Protein AF-A0A2G9SIS4-F1 (afdb_monomer)

Sequence (107 aa):
MFCADVPSDQVPYYTKPRYYDTRAYPLPEVPFVSELTAQQQALKQKEAGSWTQLTKDEKLALYRISFNQSYTEMKKGAPNEWKTVLGIAFYFLAFSGVYLWWHRKYG

InterPro domains:
  IPR004203 Cytochrome 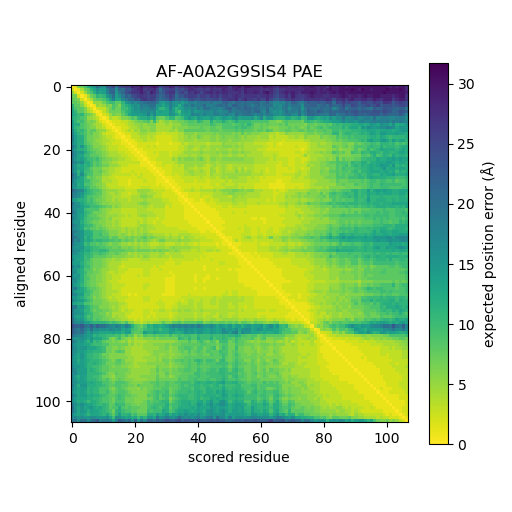c oxidase subunit IV family [PF02936] (14-106)
  IPR004203 Cytochrome c oxidase subunit IV family [PTHR10707] (14-106)
  IPR004203 Cytochrome c oxidase subunit IV family [cd00922] (13-106)
  IPR036639 Cytochrome c oxidase subunit IV superfamily [G3DSA:1.10.442.10] (8-107)
  IPR036639 Cytochrome c oxidase subunit IV superfamily [SSF81406] (12-106)

Foldseek 3Di:
DDPPPDPPVPDDPVPDQDDDPDPVCPAGPAFPAPDDDPVRVVLVVVVVDDPVPDDPVSVVVVCVRRDVDDPVRVVVPPVCVVVVVVVVVVVVVVVVVVVVVCVVPPD

Solvent-accessible surface area (backbone atoms only — not comparable to full-atom values): 6764 Å² total; per-residue (Å²): 135,79,83,70,86,71,56,81,86,75,54,61,76,87,80,48,89,65,62,58,96,42,89,91,47,84,72,51,92,38,49,58,54,82,80,70,51,75,68,53,47,53,48,54,60,53,64,77,52,65,76,85,79,52,52,73,64,55,52,50,50,55,44,54,37,50,34,82,69,51,75,67,58,62,67,53,63,74,84,60,52,66,57,55,54,48,52,53,51,52,50,52,54,52,51,50,52,52,52,52,52,48,48,70,72,78,96

Radius of gyration: 25.75 Å; Cα contacts (8 Å, |Δi|>4): 41; chains: 1; bounding box: 62×42×64 Å

pLDDT: mean 89.93, std 10.62, range [42.28, 98.44]

Organism: Aquarana catesbeiana (NC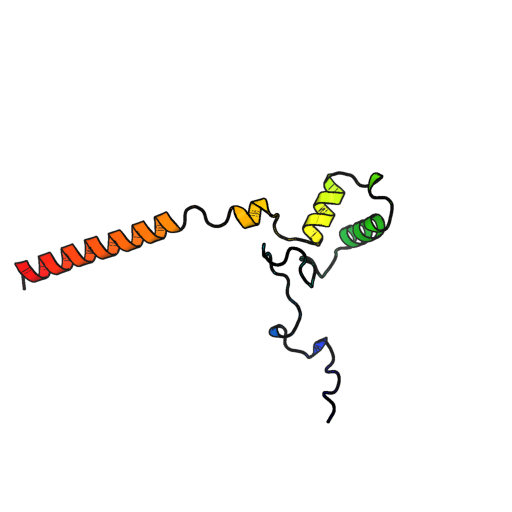BI:txid8400)

Secondary structure (DSSP, 8-state):
-------TTTS-GGGS------SS-SS-SS-S--S--HHHHHHHHHHTS-TTS--HHHHHHHHHHH-SS-HHHHHH--TTHHHHHHHHHHHHHHHHHHHHHHHHHH-

Nearest PDB structures (foldseek):
  6nkn-assembly1_Q  TM=9.680E-01  e=1.640E-08  Bos taurus
  7xmb-assembly2_Q  TM=9.787E-01  e=8.352E-08  Bos taurus
  8pw6-assembly1_q  TM=9.327E-01  e=3.101E-08  Mus musculus
  8h8s-assembly1_Q  TM=9.786E-01  e=1.277E-07  Bos taurus
  7xma-assembly2_Q  TM=9.769E-01  e=1.695E-07  Bos taurus

Mean predicted aligned error: 7.85 Å

Structure (mmCIF, N/CA/C/O backbone):
data_AF-A0A2G9SIS4-F1
#
_entry.id   AF-A0A2G9SIS4-F1
#
loop_
_atom_site.group_PDB
_atom_site.id
_atom_site.type_symbol
_atom_site.label_atom_id
_atom_site.label_alt_id
_atom_site.label_comp_id
_atom_site.label_asym_id
_atom_site.label_entity_id
_atom_site.label_seq_id
_atom_site.pdbx_PDB_ins_code
_atom_site.Cartn_x
_atom_site.Cartn_y
_atom_site.Cartn_z
_atom_site.occupancy
_atom_site.B_iso_or_equiv
_atom_site.auth_seq_id
_atom_site.auth_comp_id
_atom_site.auth_asym_id
_atom_site.auth_atom_id
_atom_site.pdbx_PDB_model_num
ATOM 1 N N . MET A 1 1 ? -29.480 -33.749 -10.480 1.00 42.28 1 MET A N 1
ATOM 2 C CA . MET A 1 1 ? -28.199 -34.401 -10.140 1.00 42.28 1 MET A CA 1
ATOM 3 C C . MET A 1 1 ? -27.439 -33.406 -9.292 1.00 42.28 1 MET A C 1
ATOM 5 O O . MET A 1 1 ? -27.092 -32.342 -9.779 1.00 42.28 1 MET A O 1
ATOM 9 N N . PHE A 1 2 ? -27.418 -33.672 -7.993 1.00 47.81 2 PHE A N 1
ATOM 10 C CA . PHE A 1 2 ? -27.066 -32.734 -6.937 1.00 47.81 2 PHE A CA 1
ATOM 11 C C . PHE A 1 2 ? -25.552 -32.500 -6.926 1.00 47.81 2 PHE A C 1
ATOM 13 O O . PHE A 1 2 ? -24.799 -33.462 -6.787 1.00 47.81 2 PHE A O 1
ATOM 20 N N . CYS A 1 3 ? -25.102 -31.248 -7.044 1.00 56.50 3 CYS A N 1
ATOM 21 C CA . CYS A 1 3 ? -23.807 -30.886 -6.475 1.00 56.50 3 CYS A CA 1
ATOM 22 C C . CYS A 1 3 ? -23.986 -31.016 -4.964 1.00 56.50 3 CYS A C 1
ATOM 24 O O . CYS A 1 3 ? -24.628 -30.171 -4.351 1.00 56.50 3 CYS A O 1
ATOM 26 N N . ALA A 1 4 ? -23.532 -32.131 -4.399 1.00 58.06 4 ALA A N 1
ATOM 27 C CA . ALA A 1 4 ? -23.432 -32.276 -2.959 1.00 58.06 4 ALA A CA 1
ATOM 28 C C . ALA A 1 4 ? -22.610 -31.100 -2.413 1.00 58.06 4 ALA A C 1
ATOM 30 O O . ALA A 1 4 ? -21.577 -30.759 -2.995 1.00 58.06 4 ALA A O 1
ATOM 31 N N . ASP A 1 5 ? -23.086 -30.483 -1.335 1.00 66.56 5 ASP A N 1
ATOM 32 C CA . ASP A 1 5 ? -22.365 -29.468 -0.576 1.00 66.56 5 ASP A CA 1
ATOM 33 C C . ASP A 1 5 ? -21.002 -30.028 -0.150 1.00 66.56 5 ASP A C 1
ATOM 35 O O . ASP A 1 5 ? -20.890 -30.778 0.822 1.00 66.56 5 ASP A O 1
ATOM 39 N N . VAL A 1 6 ? -19.959 -29.716 -0.924 1.00 66.44 6 VAL A N 1
ATOM 40 C CA . VAL A 1 6 ? -18.581 -30.050 -0.566 1.00 66.44 6 VAL A CA 1
ATOM 41 C C . VAL A 1 6 ? -18.250 -29.253 0.697 1.00 66.44 6 VAL A C 1
ATOM 43 O O . VAL A 1 6 ? -18.391 -28.026 0.685 1.00 66.44 6 VAL A O 1
ATOM 46 N N . PRO A 1 7 ? -17.813 -29.913 1.783 1.00 70.31 7 PRO A N 1
ATOM 47 C CA . PRO A 1 7 ? -17.386 -29.235 2.997 1.00 70.31 7 PRO A CA 1
ATOM 48 C C . PRO A 1 7 ? -16.388 -28.104 2.694 1.00 70.31 7 PRO A C 1
ATOM 50 O O . PRO A 1 7 ? -15.458 -28.265 1.902 1.00 70.31 7 PRO A O 1
ATOM 53 N N . SER A 1 8 ? -16.600 -26.932 3.302 1.00 66.69 8 SER A N 1
ATOM 54 C CA . SER A 1 8 ? -15.801 -25.709 3.082 1.00 66.69 8 SER A CA 1
ATOM 55 C C . SER A 1 8 ? -14.286 -25.915 3.279 1.00 66.69 8 SER A C 1
ATOM 57 O O . SER A 1 8 ? -13.463 -25.216 2.682 1.00 66.69 8 SER A O 1
ATOM 59 N N . ASP A 1 9 ? -13.878 -26.888 4.090 1.00 73.75 9 ASP A N 1
ATOM 60 C CA . ASP A 1 9 ? -12.480 -27.266 4.305 1.00 73.75 9 ASP A CA 1
ATOM 61 C C . ASP A 1 9 ? -11.850 -27.971 3.092 1.00 73.75 9 ASP A C 1
ATOM 63 O O . ASP A 1 9 ? -10.650 -27.815 2.871 1.00 73.75 9 ASP A O 1
ATOM 67 N N . GLN A 1 10 ? -12.642 -28.661 2.266 1.00 76.88 10 GLN A N 1
ATOM 68 C CA . GLN A 1 10 ? -12.158 -29.451 1.127 1.00 76.88 10 GLN A CA 1
ATOM 69 C C . GLN A 1 10 ? -12.194 -28.726 -0.223 1.00 76.88 10 GLN A C 1
ATOM 71 O O . GLN A 1 10 ? -11.617 -29.218 -1.196 1.00 76.88 10 GLN A O 1
ATOM 76 N N . VAL A 1 11 ? -12.832 -27.553 -0.317 1.00 80.19 11 VAL A N 1
ATOM 77 C CA . VAL A 1 11 ? -12.811 -26.77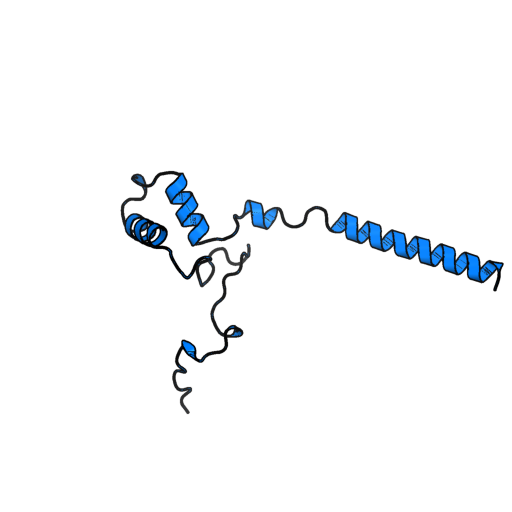9 -1.568 1.00 80.19 11 VAL A CA 1
ATOM 78 C C . VAL A 1 11 ? -11.436 -26.125 -1.784 1.00 80.19 11 VAL A C 1
ATOM 80 O O . VAL A 1 11 ? -10.855 -25.579 -0.835 1.00 80.19 11 VAL A O 1
ATOM 83 N N . PRO A 1 12 ? -10.894 -26.139 -3.016 1.00 86.62 12 PRO A N 1
ATOM 84 C CA . PRO A 1 12 ? -9.609 -25.518 -3.310 1.00 86.62 12 PRO A CA 1
ATOM 85 C C . PRO A 1 12 ? -9.577 -24.033 -2.934 1.00 86.62 12 PRO A C 1
ATOM 87 O O . PRO A 1 12 ? -10.546 -23.302 -3.115 1.00 86.62 12 PRO A O 1
ATOM 90 N N . TYR A 1 13 ? -8.436 -23.535 -2.460 1.00 82.44 13 TYR A N 1
ATOM 91 C CA . TYR A 1 13 ? -8.340 -22.156 -1.963 1.00 82.44 13 TYR A CA 1
ATOM 92 C C . TYR A 1 13 ? -8.698 -21.077 -3.007 1.00 82.44 13 TYR A C 1
ATOM 94 O O . TYR A 1 13 ? -9.123 -19.988 -2.637 1.00 82.44 13 TYR A O 1
ATOM 102 N N . TYR A 1 14 ? -8.546 -21.360 -4.306 1.00 85.31 14 TYR A N 1
ATOM 103 C CA . TYR A 1 14 ? -8.871 -20.422 -5.386 1.00 85.31 14 TYR A CA 1
ATOM 104 C C . TYR A 1 14 ? -10.378 -20.265 -5.641 1.00 85.31 14 TYR A C 1
ATOM 106 O O . TYR A 1 14 ? -10.760 -19.315 -6.322 1.00 85.31 14 TYR A O 1
ATOM 114 N N . THR A 1 15 ? -11.221 -21.160 -5.111 1.00 87.75 15 THR A N 1
ATOM 115 C CA . THR A 1 15 ? -12.689 -21.048 -5.185 1.00 87.75 15 THR A CA 1
ATOM 116 C C . THR A 1 15 ? -13.288 -20.344 -3.970 1.00 87.75 15 THR A C 1
ATOM 118 O O . THR A 1 15 ? -14.490 -20.092 -3.948 1.00 87.75 15 THR A O 1
ATOM 121 N N . LYS A 1 16 ? -12.483 -20.043 -2.943 1.00 87.19 16 LYS A N 1
ATOM 122 C CA . LYS A 1 16 ? -12.926 -19.306 -1.756 1.00 87.19 16 LYS A CA 1
ATOM 123 C C . LYS A 1 16 ? -12.893 -17.795 -2.035 1.00 87.19 16 LYS A C 1
ATOM 125 O O . LYS A 1 16 ? -11.985 -17.341 -2.740 1.00 87.19 16 LYS A O 1
ATOM 130 N N . PRO A 1 17 ? -13.832 -17.008 -1.477 1.00 89.12 17 PRO A N 1
ATOM 131 C CA . PRO A 1 17 ? -13.773 -15.550 -1.530 1.00 89.12 17 PRO A CA 1
ATOM 132 C C . PRO A 1 17 ? -12.435 -15.033 -0.996 1.00 89.12 17 PRO A C 1
ATOM 134 O O . PRO A 1 17 ? -11.924 -15.526 0.013 1.00 89.12 17 PRO A O 1
ATOM 137 N N . ARG A 1 18 ? -11.848 -14.052 -1.683 1.00 88.56 18 ARG A N 1
ATOM 138 C CA . ARG A 1 18 ? -10.547 -13.471 -1.329 1.00 88.56 18 ARG A CA 1
ATOM 139 C C . ARG A 1 18 ? -10.652 -11.964 -1.198 1.00 88.56 18 ARG A C 1
ATOM 141 O O . ARG A 1 18 ? -11.405 -11.313 -1.915 1.00 88.56 18 ARG A O 1
ATOM 148 N N . TYR A 1 19 ? -9.864 -11.429 -0.276 1.00 92.56 19 TYR A N 1
ATOM 149 C CA . TYR A 1 19 ? -9.743 -9.996 -0.082 1.00 92.56 19 TYR A CA 1
ATOM 150 C C . TYR A 1 19 ? -8.975 -9.372 -1.253 1.00 92.56 19 TYR A C 1
ATOM 152 O O . TYR A 1 19 ? -7.914 -9.873 -1.635 1.00 92.56 19 TYR A O 1
ATOM 160 N N . TYR A 1 20 ? -9.477 -8.252 -1.777 1.00 90.81 20 TYR A N 1
ATOM 161 C CA . TYR A 1 20 ? -8.791 -7.443 -2.782 1.00 90.81 20 TYR A CA 1
ATOM 162 C C . TYR A 1 20 ? -8.979 -5.955 -2.492 1.00 90.81 20 TYR A C 1
ATOM 164 O O . TYR A 1 20 ? -10.107 -5.472 -2.411 1.00 90.81 20 TYR A O 1
ATOM 172 N N . ASP A 1 21 ? -7.874 -5.213 -2.418 1.00 92.00 21 ASP A N 1
ATOM 173 C CA . ASP A 1 21 ? -7.900 -3.750 -2.408 1.00 92.00 21 ASP A CA 1
ATOM 174 C C . ASP A 1 21 ? -8.195 -3.245 -3.825 1.00 92.00 21 ASP A C 1
ATOM 176 O O . ASP A 1 21 ? -7.316 -3.193 -4.689 1.00 92.00 21 ASP A O 1
ATOM 180 N N . THR A 1 22 ? -9.449 -2.890 -4.097 1.00 90.19 22 THR A N 1
ATOM 181 C CA . THR A 1 22 ? -9.844 -2.335 -5.393 1.00 90.19 22 THR A CA 1
ATOM 182 C C . THR A 1 22 ? -10.757 -1.133 -5.235 1.00 90.19 22 THR A C 1
ATOM 184 O O . THR A 1 22 ? -11.718 -1.124 -4.473 1.00 90.19 22 THR A O 1
ATOM 187 N N . ARG A 1 23 ? -10.488 -0.091 -6.025 1.00 90.75 23 ARG A N 1
ATOM 188 C CA . ARG A 1 23 ? -11.309 1.128 -6.021 1.00 90.75 23 ARG A CA 1
ATOM 189 C C . ARG A 1 23 ? -12.697 0.903 -6.624 1.00 90.75 23 ARG A C 1
ATOM 191 O O . ARG A 1 23 ? -13.593 1.685 -6.327 1.00 90.75 23 ARG A O 1
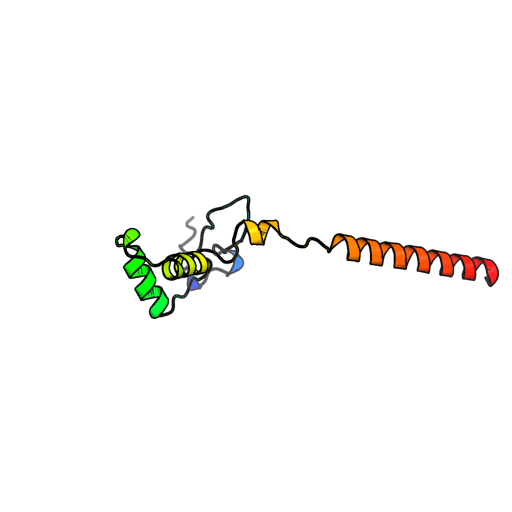ATOM 198 N N . ALA A 1 24 ? -12.855 -0.124 -7.463 1.00 91.25 24 ALA A N 1
ATOM 199 C CA . ALA A 1 24 ? -14.126 -0.459 -8.105 1.00 91.25 24 ALA A CA 1
ATOM 200 C C . ALA A 1 24 ? -15.101 -1.166 -7.149 1.00 91.25 24 ALA A C 1
ATOM 202 O O . ALA A 1 24 ? -16.306 -0.967 -7.257 1.00 91.25 24 ALA A O 1
ATOM 203 N N . TYR A 1 25 ? -14.574 -1.939 -6.196 1.00 90.12 25 TYR A N 1
ATOM 204 C CA . TYR A 1 25 ? -15.352 -2.654 -5.186 1.00 90.12 25 TYR A CA 1
ATOM 205 C C . TYR A 1 25 ? -14.917 -2.183 -3.789 1.00 90.12 25 TYR A C 1
ATOM 207 O O . TYR A 1 25 ? -14.043 -2.801 -3.187 1.00 90.12 25 TYR A O 1
ATOM 215 N N . PRO A 1 26 ? -15.496 -1.074 -3.277 1.00 89.69 26 PRO A N 1
ATOM 216 C CA . PRO A 1 26 ? -15.139 -0.488 -1.975 1.00 89.69 26 PRO A CA 1
ATOM 217 C C . PRO A 1 26 ? -15.278 -1.451 -0.796 1.00 89.69 26 PRO A C 1
ATOM 219 O O . PRO A 1 26 ? -14.627 -1.265 0.229 1.00 89.69 26 PRO A O 1
ATOM 222 N N . LEU A 1 27 ? -16.190 -2.415 -0.914 1.00 92.94 27 LEU A N 1
ATOM 223 C CA . LEU A 1 27 ? -16.569 -3.343 0.139 1.00 92.94 27 LEU A CA 1
ATOM 224 C C . LEU A 1 27 ? -16.226 -4.760 -0.334 1.00 92.94 27 LEU A C 1
ATOM 226 O O . LEU A 1 27 ? -16.980 -5.324 -1.129 1.00 92.94 27 LEU A O 1
ATOM 230 N N . PRO A 1 28 ? -15.077 -5.310 0.087 1.00 91.81 28 PRO A N 1
ATOM 231 C CA . PRO A 1 28 ? -14.677 -6.659 -0.271 1.00 91.81 28 PRO A CA 1
ATOM 232 C C . PRO A 1 28 ? -15.576 -7.690 0.421 1.00 91.81 28 PRO A C 1
ATOM 234 O O . PRO A 1 28 ? -16.116 -7.446 1.499 1.00 91.81 28 PRO A O 1
ATOM 237 N N . GLU A 1 29 ? -15.723 -8.859 -0.204 1.00 90.81 29 GLU A N 1
ATOM 238 C CA . GLU A 1 29 ? -16.587 -9.949 0.283 1.00 90.81 29 GLU A CA 1
ATOM 239 C C . GLU A 1 29 ? -16.113 -10.550 1.613 1.00 90.81 29 GLU A C 1
ATOM 241 O O . GLU A 1 29 ? -16.908 -11.073 2.391 1.00 90.81 29 GLU A O 1
ATOM 246 N N . VAL A 1 30 ? -14.808 -10.474 1.874 1.00 92.75 30 VAL A N 1
ATOM 247 C CA . VAL A 1 30 ? -14.163 -10.928 3.109 1.00 92.75 30 VAL A CA 1
ATOM 248 C C . VAL A 1 30 ? -13.336 -9.786 3.697 1.00 92.75 30 VAL A C 1
ATOM 250 O O . VAL A 1 30 ? -12.868 -8.943 2.931 1.00 92.75 30 VAL A O 1
ATOM 253 N N . PRO A 1 31 ? -13.141 -9.726 5.027 1.00 93.81 31 PRO A N 1
ATOM 254 C CA . PRO A 1 31 ? -12.263 -8.741 5.652 1.00 93.81 31 PRO A CA 1
ATOM 255 C C . PRO A 1 31 ? -10.789 -9.040 5.358 1.00 93.81 31 PRO A C 1
ATOM 257 O O . PRO A 1 31 ? -10.427 -10.166 5.016 1.00 93.81 31 PRO A O 1
ATOM 260 N N . PHE A 1 32 ? -9.925 -8.039 5.538 1.00 94.44 32 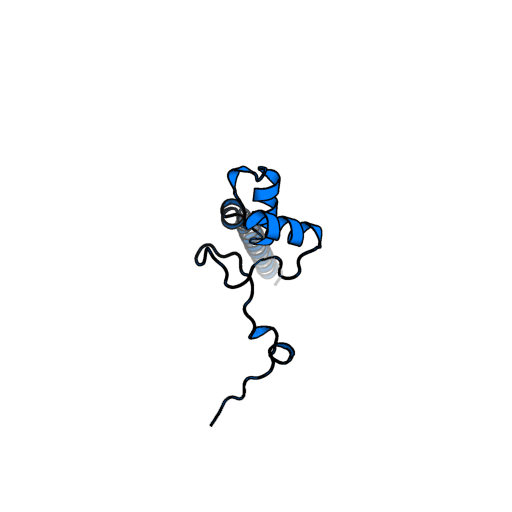PHE A N 1
ATOM 261 C CA . PHE A 1 32 ? -8.481 -8.222 5.397 1.00 94.44 32 PHE A CA 1
ATOM 262 C C . PHE A 1 32 ? -7.915 -9.221 6.417 1.00 94.44 32 PHE A C 1
ATOM 264 O O . PHE A 1 32 ? -7.143 -10.107 6.053 1.00 94.44 32 PHE A O 1
ATOM 271 N N . VAL A 1 33 ? -8.318 -9.101 7.686 1.00 93.94 33 VAL A N 1
ATOM 272 C CA . VAL A 1 33 ? -7.917 -10.021 8.757 1.00 93.94 33 VAL A CA 1
ATOM 273 C C . VAL A 1 33 ? -9.053 -11.001 9.037 1.00 93.94 33 VAL A C 1
ATOM 275 O O . VAL A 1 33 ? -10.094 -10.619 9.572 1.00 93.94 33 VAL A O 1
ATOM 278 N N . SER A 1 34 ? -8.845 -12.273 8.696 1.00 89.38 34 SER A N 1
ATOM 279 C CA . SER A 1 34 ? -9.800 -13.359 8.961 1.00 89.38 34 SER A CA 1
ATOM 280 C C . SER A 1 34 ? -9.669 -13.937 10.373 1.00 89.38 34 SER A C 1
ATOM 282 O O . SER A 1 34 ? -10.673 -14.252 11.007 1.00 89.38 34 SER A O 1
ATOM 284 N N . GLU A 1 35 ? -8.442 -14.059 10.883 1.00 92.50 35 GLU A N 1
ATOM 285 C CA . GLU A 1 35 ? -8.152 -14.620 12.205 1.00 92.50 35 GLU A CA 1
ATOM 286 C C . GLU A 1 35 ? -7.840 -13.501 13.200 1.00 92.50 35 GLU A C 1
ATOM 288 O O . GLU A 1 35 ? -6.799 -12.847 13.140 1.00 92.50 35 GLU A O 1
ATOM 293 N N . LEU A 1 36 ? -8.777 -13.257 14.115 1.00 93.44 36 LEU A N 1
ATOM 294 C CA . LEU A 1 36 ? -8.684 -12.175 15.092 1.00 93.44 36 LEU A CA 1
ATOM 295 C C . LEU A 1 36 ? -7.940 -12.637 16.346 1.00 93.44 36 LEU A C 1
ATOM 297 O O . LEU A 1 36 ? -8.311 -13.635 16.968 1.00 93.44 36 LEU A O 1
ATOM 301 N N . THR A 1 37 ? -6.959 -11.849 16.782 1.00 94.88 37 THR A N 1
ATOM 302 C CA . THR A 1 37 ? -6.332 -11.998 18.106 1.00 94.88 37 THR A CA 1
ATOM 303 C C . THR A 1 37 ? -7.319 -11.663 19.230 1.00 94.88 37 THR A C 1
ATOM 305 O O . THR A 1 37 ? -8.295 -10.946 19.013 1.00 94.88 37 THR A O 1
ATOM 308 N N . ALA A 1 38 ? -7.054 -12.112 20.463 1.00 95.06 38 ALA A N 1
ATOM 309 C CA . ALA A 1 38 ? -7.936 -11.857 21.612 1.00 95.06 38 ALA A CA 1
ATOM 310 C C . ALA A 1 38 ? -8.248 -10.359 21.822 1.00 95.06 38 ALA A C 1
ATOM 312 O O . ALA A 1 38 ? -9.382 -9.987 22.119 1.00 95.06 38 ALA A O 1
ATOM 313 N N . GLN A 1 39 ? -7.264 -9.482 21.599 1.00 93.31 39 GLN A N 1
ATOM 314 C CA . GLN A 1 39 ? -7.457 -8.030 21.677 1.00 93.31 39 GLN A CA 1
ATOM 315 C C . GLN A 1 39 ? -8.376 -7.505 20.568 1.00 93.31 39 GLN A C 1
ATOM 317 O O . GLN A 1 39 ? -9.252 -6.681 20.823 1.00 93.31 39 GLN A O 1
ATOM 322 N N . GLN A 1 40 ? -8.213 -8.000 19.339 1.00 94.88 40 GLN A N 1
ATOM 323 C CA . GLN A 1 40 ? -9.064 -7.614 18.214 1.00 94.88 40 GLN A CA 1
ATOM 324 C C . GLN A 1 40 ? -10.490 -8.153 18.372 1.00 94.88 40 GLN A C 1
ATOM 326 O O . GLN A 1 40 ? -11.437 -7.463 18.011 1.00 94.88 40 GLN A O 1
ATOM 331 N N . GLN A 1 41 ? -10.663 -9.340 18.958 1.00 95.44 41 GLN A N 1
ATOM 332 C CA . GLN A 1 41 ? -11.981 -9.881 19.299 1.00 95.44 41 GLN A CA 1
ATOM 333 C C . GLN A 1 41 ? -12.692 -9.005 20.337 1.00 95.44 41 GLN A C 1
ATOM 335 O O . GLN A 1 41 ? -13.851 -8.648 20.137 1.00 95.44 41 GLN A O 1
ATOM 340 N N . ALA A 1 42 ? -11.996 -8.588 21.400 1.00 94.69 42 ALA A N 1
ATOM 341 C CA . ALA A 1 42 ? -12.546 -7.651 22.382 1.00 94.69 42 ALA A CA 1
ATOM 342 C C . ALA A 1 42 ? -12.917 -6.301 21.736 1.00 94.69 42 ALA A C 1
ATOM 344 O O . ALA A 1 42 ? -13.971 -5.733 22.024 1.00 94.69 42 ALA A O 1
ATOM 345 N N . LEU A 1 43 ? -12.095 -5.814 20.801 1.00 95.75 43 LEU A N 1
ATOM 346 C CA . LEU A 1 43 ? -12.392 -4.601 20.041 1.00 95.75 43 LEU A CA 1
ATOM 347 C C . LEU A 1 43 ? -13.623 -4.767 19.132 1.00 95.75 43 LEU A C 1
ATOM 349 O O . LEU A 1 43 ? -14.448 -3.860 19.059 1.00 95.75 43 LEU A O 1
ATOM 353 N N . LYS A 1 44 ? -13.792 -5.929 18.488 1.00 95.19 44 LYS A N 1
ATOM 354 C CA . LYS A 1 44 ? -14.990 -6.269 17.700 1.00 95.19 44 LYS A CA 1
ATOM 355 C C . LYS A 1 44 ? -16.251 -6.372 18.558 1.00 95.19 44 LYS A C 1
ATOM 357 O O . LYS A 1 44 ? -17.316 -5.948 18.128 1.00 95.19 44 LYS A O 1
ATOM 362 N N . GLN A 1 45 ? -16.144 -6.863 19.791 1.00 94.88 45 GLN A N 1
ATOM 363 C CA . GLN A 1 45 ? -17.262 -6.827 20.740 1.00 94.88 45 GLN A CA 1
ATOM 364 C C . GLN A 1 45 ? -17.625 -5.384 21.120 1.00 94.88 45 GLN A C 1
ATOM 366 O O . GLN A 1 45 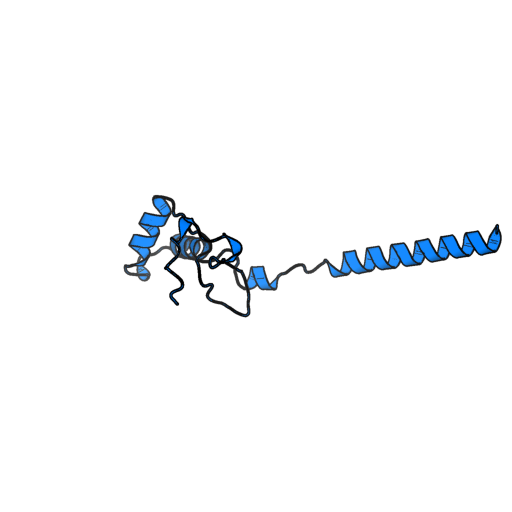? -18.803 -5.042 21.185 1.00 94.88 45 GLN A O 1
ATOM 371 N N . LYS A 1 46 ? -16.623 -4.515 21.308 1.00 94.56 46 LYS A N 1
ATOM 372 C CA . LYS A 1 46 ? -16.830 -3.082 21.565 1.00 94.56 46 LYS A CA 1
ATOM 373 C C . LYS A 1 46 ? -17.443 -2.350 20.361 1.00 94.56 46 LYS A C 1
ATOM 375 O O . LYS A 1 46 ? -18.246 -1.441 20.558 1.00 94.56 46 LYS A O 1
ATOM 380 N N . GLU A 1 47 ? -17.110 -2.760 19.133 1.00 93.88 47 GLU A N 1
ATOM 381 C CA . GLU A 1 47 ? -17.674 -2.222 17.881 1.00 93.88 47 GLU A CA 1
ATOM 382 C C . GLU A 1 47 ? -19.201 -2.384 17.796 1.00 93.88 47 GLU A C 1
ATOM 384 O O . GLU A 1 47 ? -19.865 -1.528 17.213 1.00 93.88 47 GLU A O 1
ATOM 389 N N . ALA A 1 48 ? -19.764 -3.433 18.410 1.00 93.75 48 ALA A N 1
ATOM 390 C CA . ALA A 1 48 ? -21.211 -3.655 18.461 1.00 93.75 48 ALA A CA 1
ATOM 391 C C . ALA A 1 48 ? -21.960 -2.638 19.352 1.00 93.75 48 ALA A C 1
ATOM 393 O O . ALA A 1 48 ? -23.184 -2.533 19.271 1.00 93.75 48 ALA A O 1
ATOM 394 N N . GLY A 1 49 ? -21.242 -1.906 20.213 1.00 92.88 49 GLY A N 1
ATOM 395 C CA . GLY A 1 49 ? -21.781 -0.859 21.083 1.00 92.88 49 GLY A CA 1
ATOM 396 C C . GLY A 1 49 ? -21.777 0.536 20.445 1.00 92.88 49 GLY A C 1
ATOM 397 O O . GLY A 1 49 ? -21.780 0.703 19.227 1.00 92.88 49 GLY A O 1
ATOM 398 N N . SER A 1 50 ? -21.768 1.585 21.277 1.00 94.38 50 SER A N 1
ATOM 399 C CA . SER A 1 50 ? -21.787 2.968 20.782 1.00 94.38 50 SER A CA 1
ATOM 400 C C . SER A 1 50 ? -20.429 3.428 20.245 1.00 94.38 50 SER A C 1
ATOM 402 O O . SER A 1 50 ? -19.437 3.503 20.972 1.00 94.38 50 SER A O 1
ATOM 404 N N . TRP A 1 51 ? -20.414 3.904 18.999 1.00 95.12 51 TRP A N 1
ATOM 405 C CA . TRP A 1 51 ? -19.217 4.432 18.332 1.00 95.12 51 TRP A CA 1
ATOM 406 C C . TRP A 1 51 ? -18.724 5.777 18.881 1.00 95.12 51 TRP A C 1
ATOM 408 O O . TRP A 1 51 ? -17.629 6.235 18.531 1.00 95.12 51 TRP A O 1
ATOM 418 N N . THR A 1 52 ? -19.501 6.420 19.754 1.00 93.94 52 THR A N 1
ATOM 419 C CA . THR A 1 52 ? -19.072 7.624 20.481 1.00 93.94 52 THR A CA 1
ATOM 420 C C . THR A 1 52 ? -18.076 7.309 21.595 1.00 93.94 52 THR A C 1
ATOM 422 O O . THR A 1 52 ? -17.291 8.178 21.960 1.00 93.94 52 THR A O 1
ATOM 425 N N . GLN A 1 53 ? -18.064 6.069 22.094 1.00 93.25 53 GLN A N 1
ATOM 426 C CA . GLN A 1 53 ? -17.158 5.603 23.151 1.00 93.25 53 GLN A CA 1
ATOM 427 C C . GLN A 1 53 ? -15.833 5.045 22.603 1.00 93.25 53 GLN A C 1
ATOM 429 O O . GLN A 1 53 ? -14.949 4.682 23.382 1.00 93.25 53 GLN A O 1
ATOM 434 N N . LEU A 1 54 ? -15.696 4.956 21.274 1.00 95.00 54 LEU A N 1
ATOM 435 C CA . LEU A 1 54 ? -14.471 4.506 20.624 1.00 95.00 54 LEU A CA 1
ATOM 436 C C . LEU A 1 54 ? -13.488 5.662 20.438 1.00 95.00 54 LEU A C 1
ATOM 438 O O . LEU A 1 54 ? -13.840 6.717 19.893 1.00 95.00 54 LEU A O 1
ATOM 442 N N . THR A 1 55 ? -12.235 5.433 20.824 1.00 96.19 55 THR A N 1
ATOM 443 C CA . THR A 1 55 ? -11.136 6.368 20.566 1.00 96.19 55 THR A CA 1
ATOM 444 C C . THR A 1 55 ? -10.793 6.406 19.073 1.00 96.19 55 THR A C 1
ATOM 446 O O . THR A 1 55 ? -11.223 5.562 18.280 1.00 96.19 55 THR A O 1
ATOM 449 N N . LYS A 1 56 ? -10.018 7.411 18.649 1.00 96.31 56 LYS A N 1
ATOM 450 C CA . LYS A 1 56 ? -9.568 7.510 17.250 1.00 96.31 56 LYS A CA 1
ATOM 451 C C . LYS A 1 56 ? -8.722 6.300 16.844 1.00 96.31 56 LYS A C 1
ATOM 453 O O . LYS A 1 56 ? -8.909 5.777 15.748 1.00 96.31 56 LYS A O 1
ATOM 458 N N . ASP A 1 57 ? -7.863 5.834 17.744 1.00 96.06 57 ASP A N 1
ATOM 459 C CA . ASP A 1 57 ? -6.971 4.701 17.495 1.00 96.06 57 ASP A CA 1
ATOM 460 C C . ASP A 1 57 ? -7.745 3.384 17.400 1.00 96.06 57 ASP A C 1
ATOM 462 O O . ASP A 1 57 ? -7.455 2.562 16.538 1.00 96.06 57 ASP A O 1
ATOM 466 N N . GLU A 1 58 ? -8.799 3.213 18.202 1.00 96.19 58 GLU A N 1
ATOM 467 C CA . GLU A 1 58 ? -9.695 2.054 18.116 1.00 96.19 58 GLU A CA 1
ATOM 468 C C . GLU A 1 58 ? -10.438 2.001 16.777 1.00 96.19 58 GLU A C 1
ATOM 470 O O . GLU A 1 58 ? -10.540 0.941 16.161 1.00 96.19 58 GLU A O 1
ATOM 475 N N . LYS A 1 59 ? -10.904 3.151 16.275 1.00 96.44 59 LYS A N 1
ATOM 476 C CA . LYS A 1 59 ? -11.537 3.240 14.948 1.00 96.44 59 LYS A CA 1
ATOM 477 C C . LYS A 1 59 ? -10.549 2.923 13.828 1.00 96.44 59 LYS A C 1
ATOM 479 O O . LYS A 1 59 ? -10.902 2.229 12.879 1.00 96.44 59 LYS A O 1
ATOM 484 N N . LEU A 1 60 ? -9.310 3.401 13.942 1.00 96.12 60 LEU A N 1
ATOM 485 C CA . LEU A 1 60 ? -8.237 3.071 13.002 1.00 96.12 60 LEU A CA 1
ATOM 486 C C . LEU A 1 60 ? -7.871 1.583 13.051 1.00 96.12 60 LEU A C 1
ATOM 488 O O . LEU A 1 60 ? -7.671 0.974 12.003 1.00 96.12 60 LEU A O 1
ATOM 492 N N . ALA A 1 61 ? -7.824 0.980 14.237 1.00 95.69 61 ALA A N 1
ATOM 493 C CA . ALA A 1 61 ? -7.576 -0.447 14.394 1.00 95.69 61 ALA A CA 1
ATOM 494 C C . ALA A 1 61 ? -8.702 -1.284 13.766 1.00 95.69 61 ALA A C 1
ATOM 496 O O . ALA A 1 61 ? -8.417 -2.210 13.012 1.00 95.69 61 ALA A O 1
ATOM 497 N N . LEU A 1 62 ? -9.971 -0.914 13.983 1.00 96.44 62 LEU A N 1
ATOM 498 C CA . LEU A 1 62 ? -11.113 -1.530 13.296 1.00 96.44 62 LEU A CA 1
ATOM 499 C C . LEU A 1 62 ? -11.008 -1.395 11.776 1.00 96.44 62 LEU A C 1
ATOM 501 O O . LEU A 1 62 ? -11.243 -2.366 11.057 1.00 96.44 62 LEU A O 1
ATOM 505 N N . TYR A 1 63 ? -10.600 -0.220 11.292 1.00 96.00 63 TYR A N 1
ATOM 506 C CA . TYR A 1 63 ? -10.369 -0.001 9.871 1.00 96.00 63 TYR A CA 1
ATOM 507 C C . TYR A 1 63 ? -9.300 -0.948 9.319 1.00 96.00 63 TYR A C 1
ATOM 509 O O . TYR A 1 63 ? -9.544 -1.583 8.303 1.00 96.00 63 TYR A O 1
ATOM 517 N N . ARG A 1 64 ? -8.161 -1.103 10.008 1.00 95.75 64 ARG A N 1
ATOM 518 C CA . ARG A 1 64 ? -7.063 -1.990 9.581 1.00 95.75 64 ARG A CA 1
ATOM 519 C C . ARG A 1 64 ? -7.372 -3.483 9.723 1.00 95.75 64 ARG A C 1
ATOM 521 O O . ARG A 1 64 ? -6.709 -4.295 9.093 1.00 95.75 64 ARG A O 1
ATOM 528 N N . ILE A 1 65 ? -8.368 -3.856 10.527 1.00 95.88 65 ILE A N 1
ATOM 529 C CA . ILE A 1 65 ? -8.893 -5.230 10.574 1.00 95.88 65 ILE A CA 1
ATOM 530 C C . ILE A 1 65 ? -9.734 -5.517 9.325 1.00 95.88 65 ILE A C 1
ATOM 532 O O . ILE A 1 65 ? -9.603 -6.577 8.715 1.00 95.88 65 ILE A O 1
ATOM 536 N N . SER A 1 66 ? -10.596 -4.574 8.941 1.00 94.31 66 SER A N 1
ATOM 537 C CA . SER A 1 66 ? -11.491 -4.739 7.793 1.00 94.31 66 SER A CA 1
ATOM 538 C C . SER A 1 66 ? -10.779 -4.526 6.455 1.00 94.31 66 SER A C 1
ATOM 540 O O . SER A 1 66 ? -11.058 -5.255 5.507 1.00 94.31 66 SER A O 1
ATOM 542 N N . PHE A 1 67 ? -9.853 -3.566 6.386 1.00 95.94 67 PHE A N 1
ATOM 543 C CA . PHE A 1 67 ? -9.196 -3.113 5.163 1.00 95.94 67 PHE A CA 1
ATOM 544 C C . PHE A 1 67 ? -7.681 -3.012 5.325 1.00 95.94 67 PHE A C 1
ATOM 546 O O . PHE A 1 67 ? -7.175 -2.468 6.305 1.00 95.94 67 PHE A O 1
ATOM 553 N N . ASN A 1 68 ? -6.950 -3.460 4.312 1.00 94.25 68 ASN A N 1
ATOM 554 C CA . ASN A 1 68 ? -5.497 -3.351 4.268 1.00 94.25 68 ASN A CA 1
ATOM 555 C C . ASN A 1 68 ? -5.049 -1.931 3.908 1.00 94.25 68 ASN A C 1
ATOM 557 O O . ASN A 1 68 ? -4.297 -1.314 4.664 1.00 94.25 68 ASN A O 1
ATOM 561 N N . GLN A 1 69 ? -5.529 -1.397 2.779 1.00 92.81 69 GLN A N 1
ATOM 562 C CA . GLN A 1 69 ? -5.128 -0.087 2.268 1.00 92.81 69 GLN A CA 1
ATOM 563 C C . GLN A 1 69 ? -6.258 0.936 2.316 1.00 92.81 69 GLN A C 1
ATOM 565 O O . GLN A 1 69 ? -7.418 0.646 2.026 1.00 92.81 69 GLN A O 1
ATOM 570 N N . SER A 1 70 ? -5.893 2.184 2.604 1.00 92.94 70 SER A N 1
ATOM 571 C CA . SER A 1 70 ? -6.805 3.311 2.417 1.00 92.94 70 SER A CA 1
ATOM 572 C C . SER A 1 70 ? -6.931 3.729 0.957 1.00 92.94 70 SER A C 1
ATOM 574 O O . SER A 1 70 ? -6.066 3.467 0.123 1.00 92.94 70 SER A O 1
ATOM 576 N N . TYR A 1 71 ? -8.003 4.452 0.631 1.00 91.00 71 TYR A N 1
ATOM 577 C CA . TYR A 1 71 ? -8.214 4.978 -0.721 1.00 91.00 71 TYR A CA 1
ATOM 578 C C . TYR A 1 71 ? -7.074 5.868 -1.218 1.00 91.00 71 TYR A C 1
ATOM 580 O O . TYR A 1 71 ? -6.776 5.887 -2.413 1.00 91.00 71 TYR A O 1
ATOM 588 N N . THR A 1 72 ? -6.423 6.601 -0.317 1.00 90.38 72 THR A N 1
ATOM 589 C CA . THR A 1 72 ? -5.264 7.429 -0.655 1.00 90.38 72 THR A CA 1
ATOM 590 C C . THR A 1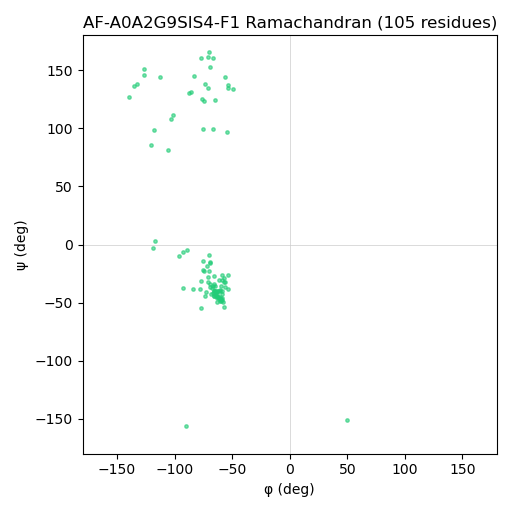 72 ? -4.034 6.570 -0.937 1.00 90.38 72 THR A C 1
ATOM 592 O O . THR A 1 72 ? -3.333 6.845 -1.908 1.00 90.38 72 THR A O 1
ATOM 595 N N . GLU A 1 73 ? -3.808 5.508 -0.159 1.00 91.12 73 GLU A N 1
ATOM 596 C CA . GLU A 1 73 ? -2.741 4.521 -0.380 1.00 91.12 73 GLU A CA 1
ATOM 597 C C . GLU A 1 73 ? -2.939 3.784 -1.716 1.00 91.12 73 GLU A C 1
ATOM 599 O O . GLU A 1 73 ? -2.036 3.799 -2.553 1.00 91.12 73 GLU A O 1
ATOM 604 N N . MET A 1 74 ? -4.147 3.273 -1.983 1.00 90.31 74 MET A N 1
ATOM 605 C CA . MET A 1 74 ? -4.502 2.628 -3.256 1.00 90.31 74 MET A CA 1
ATOM 606 C C . MET A 1 74 ? -4.327 3.568 -4.457 1.00 90.31 74 MET A C 1
ATOM 608 O O . MET A 1 74 ? -3.871 3.161 -5.525 1.00 90.31 74 MET A O 1
ATOM 612 N N . LYS A 1 75 ? -4.697 4.848 -4.308 1.00 88.25 75 LYS A N 1
ATOM 613 C CA . LYS A 1 75 ? -4.551 5.856 -5.369 1.00 88.25 75 LYS A CA 1
ATOM 614 C C . LYS A 1 75 ? -3.092 6.232 -5.614 1.00 88.25 75 LYS A C 1
ATOM 616 O O . LYS A 1 75 ? -2.749 6.571 -6.744 1.00 88.25 75 LYS A O 1
ATOM 621 N N . LYS A 1 76 ? -2.254 6.215 -4.574 1.00 84.94 76 LYS A N 1
ATOM 622 C CA . LYS A 1 76 ? -0.844 6.604 -4.676 1.00 84.94 76 LYS A CA 1
ATOM 623 C C . LYS A 1 76 ? -0.083 5.694 -5.641 1.00 84.94 76 LYS A C 1
ATOM 625 O O . LYS A 1 76 ? 0.806 6.202 -6.318 1.00 84.94 76 LYS A O 1
ATOM 630 N N . GLY A 1 77 ? -0.488 4.424 -5.758 1.00 73.38 77 GLY A N 1
ATOM 631 C CA . GLY A 1 77 ? 0.003 3.487 -6.769 1.00 73.38 77 GLY A CA 1
ATOM 632 C C . GLY A 1 77 ? 1.529 3.448 -6.858 1.00 73.38 77 GLY A C 1
ATOM 633 O O . GLY A 1 77 ? 2.225 3.722 -5.880 1.00 73.38 77 GLY A O 1
ATOM 634 N N . ALA A 1 78 ? 2.048 3.136 -8.043 1.00 74.81 78 ALA A N 1
ATOM 635 C CA . ALA A 1 78 ? 3.477 3.131 -8.315 1.00 74.81 78 ALA A CA 1
ATOM 636 C C . ALA A 1 78 ? 3.878 4.351 -9.177 1.00 74.81 78 ALA A C 1
ATOM 638 O O . ALA A 1 78 ? 4.021 4.265 -10.397 1.00 74.81 78 ALA A O 1
ATOM 639 N N . PRO A 1 79 ? 4.053 5.538 -8.565 1.00 76.06 79 PRO A N 1
ATOM 640 C CA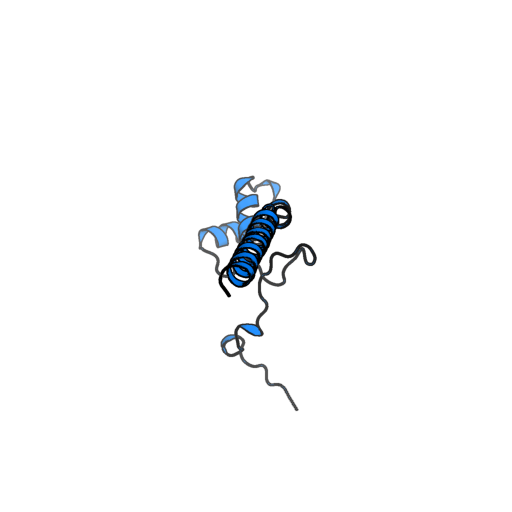 . PRO A 1 79 ? 4.092 6.818 -9.279 1.00 76.06 79 PRO A CA 1
ATOM 641 C C . PRO A 1 79 ? 5.336 7.015 -10.155 1.00 76.06 79 PRO A C 1
ATOM 643 O O . PRO A 1 79 ? 5.376 7.924 -10.981 1.00 76.06 79 PRO A O 1
ATOM 646 N N . ASN A 1 80 ? 6.372 6.199 -9.963 1.00 85.56 80 ASN A N 1
ATOM 647 C CA . ASN A 1 80 ? 7.666 6.360 -10.622 1.00 85.56 80 ASN A CA 1
ATOM 648 C C . ASN A 1 80 ? 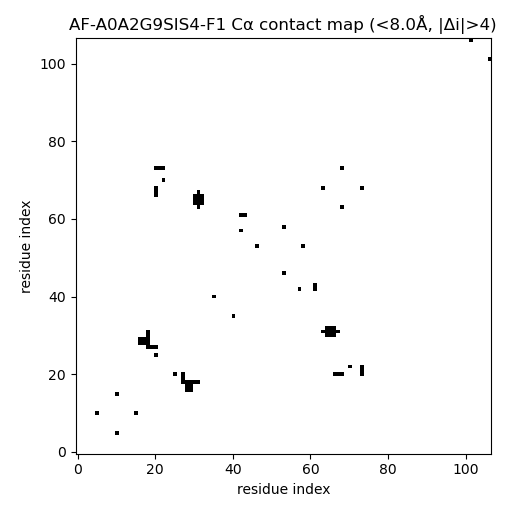8.041 5.184 -11.534 1.00 85.56 80 ASN A C 1
ATOM 650 O O . ASN A 1 80 ? 9.124 5.217 -12.110 1.00 85.56 80 ASN A O 1
ATOM 654 N N . GLU A 1 81 ? 7.179 4.177 -11.710 1.00 90.75 81 GLU A N 1
ATOM 655 C CA . GLU A 1 81 ? 7.487 3.023 -12.574 1.00 90.75 81 GLU A CA 1
ATOM 656 C C . GLU A 1 81 ? 7.751 3.431 -14.024 1.00 90.75 81 GLU A C 1
ATOM 658 O O . GLU A 1 81 ? 8.663 2.905 -14.658 1.00 90.75 81 GLU A O 1
ATOM 663 N N . TRP A 1 82 ? 7.033 4.442 -14.522 1.00 93.56 82 TRP A N 1
ATOM 664 C CA . TRP A 1 82 ? 7.228 4.977 -15.871 1.00 93.56 82 TRP A CA 1
ATOM 665 C C . TRP A 1 82 ? 8.670 5.440 -16.125 1.00 93.56 82 TRP A C 1
ATOM 667 O O . TRP A 1 82 ? 9.165 5.311 -17.242 1.00 93.56 82 TRP A O 1
ATOM 677 N N . LYS A 1 83 ? 9.372 5.931 -15.093 1.00 94.00 83 LYS A N 1
ATOM 678 C CA . LYS A 1 83 ? 10.774 6.361 -15.207 1.00 94.00 83 LYS A CA 1
ATOM 679 C C . LYS A 1 83 ? 11.687 5.169 -15.453 1.00 94.00 83 LYS A C 1
ATOM 681 O O . LYS A 1 83 ? 12.564 5.244 -16.307 1.00 94.00 83 LYS A O 1
ATOM 686 N N . THR A 1 84 ? 11.459 4.069 -14.738 1.00 95.75 84 THR A N 1
ATOM 687 C CA . THR A 1 84 ? 12.206 2.821 -14.927 1.00 95.75 84 THR A CA 1
ATOM 688 C C . THR A 1 84 ? 11.925 2.228 -16.303 1.00 95.75 84 THR A C 1
ATOM 690 O O . THR A 1 84 ? 12.863 1.861 -17.004 1.00 95.75 84 THR A O 1
ATOM 693 N N . VAL A 1 85 ? 10.656 2.206 -16.727 1.00 96.38 85 VAL A N 1
ATOM 694 C CA . VAL A 1 85 ? 10.259 1.724 -18.061 1.00 96.38 85 VAL A CA 1
ATOM 695 C C . VAL A 1 85 ? 10.965 2.520 -19.160 1.00 96.38 85 VAL A C 1
ATOM 697 O O . VAL A 1 85 ? 11.585 1.926 -20.041 1.00 96.38 85 VAL A O 1
ATOM 700 N N . LEU A 1 86 ? 10.941 3.855 -19.086 1.00 97.50 86 LEU A N 1
ATOM 701 C CA . LEU A 1 86 ? 11.636 4.701 -20.059 1.00 97.50 86 LEU A CA 1
ATOM 702 C C . LEU A 1 86 ? 13.155 4.528 -20.004 1.00 97.50 86 LEU A C 1
ATOM 704 O O . LEU A 1 86 ? 13.790 4.438 -21.051 1.00 97.50 86 LEU A O 1
ATOM 708 N N . GLY A 1 87 ? 13.742 4.458 -18.808 1.00 97.31 87 GLY A N 1
ATOM 709 C CA . GLY A 1 87 ? 15.182 4.266 -18.643 1.00 97.31 87 GLY A CA 1
ATOM 710 C C . GLY A 1 87 ? 15.669 2.975 -19.300 1.00 97.31 87 GLY A C 1
ATOM 711 O O . GLY A 1 87 ? 16.634 2.994 -20.062 1.00 97.31 87 GLY A O 1
ATOM 712 N N . ILE A 1 88 ? 14.954 1.872 -19.069 1.00 98.19 88 ILE A N 1
ATOM 713 C CA . ILE A 1 88 ? 15.261 0.573 -19.674 1.00 98.19 88 ILE A CA 1
ATOM 714 C C . ILE A 1 88 ? 15.068 0.623 -21.196 1.00 98.19 88 ILE A C 1
ATOM 716 O O . ILE A 1 88 ? 15.936 0.159 -21.936 1.00 98.19 88 ILE A O 1
ATOM 720 N N . ALA A 1 89 ? 13.979 1.225 -21.684 1.00 98.44 89 ALA A N 1
ATOM 721 C CA . ALA A 1 89 ? 13.726 1.348 -23.119 1.00 98.44 89 ALA A CA 1
ATOM 722 C C . ALA A 1 89 ? 14.845 2.121 -23.841 1.00 98.44 89 ALA A C 1
ATOM 724 O O . ALA A 1 89 ? 15.391 1.638 -24.834 1.00 98.44 89 ALA A O 1
ATOM 725 N N . PHE A 1 90 ? 15.244 3.287 -23.322 1.00 98.31 90 PHE A N 1
ATOM 726 C CA . PHE A 1 90 ? 16.318 4.085 -23.918 1.00 98.31 90 PHE A CA 1
ATOM 727 C C . PHE A 1 90 ? 17.682 3.404 -23.832 1.00 98.31 90 PHE A C 1
ATOM 729 O O . PHE A 1 90 ? 18.467 3.509 -24.774 1.00 98.31 90 PHE A O 1
ATOM 736 N N . TYR A 1 91 ? 17.953 2.673 -22.750 1.00 98.25 91 TYR A N 1
ATOM 737 C CA . TYR A 1 91 ? 19.177 1.889 -22.620 1.00 98.25 91 TYR A CA 1
ATOM 738 C C . TYR A 1 91 ? 19.302 0.848 -23.741 1.00 98.25 91 TYR A C 1
ATOM 740 O O . TYR A 1 91 ? 20.332 0.789 -24.414 1.00 98.25 91 TYR A O 1
ATOM 748 N N . PHE A 1 92 ? 18.241 0.079 -24.007 1.00 98.31 92 PHE A N 1
ATOM 749 C CA . PHE A 1 92 ? 18.253 -0.917 -25.082 1.00 98.31 92 PHE A CA 1
ATOM 750 C C . PHE A 1 92 ? 18.321 -0.289 -26.476 1.00 98.31 92 PHE A C 1
ATOM 752 O O . PHE A 1 92 ? 19.042 -0.799 -27.335 1.00 98.31 92 PHE A O 1
ATOM 759 N N . LEU A 1 93 ? 17.641 0.840 -26.701 1.00 98.19 93 LEU A N 1
ATOM 760 C CA . LEU A 1 93 ? 17.752 1.582 -27.961 1.00 98.19 93 LEU A CA 1
ATOM 761 C C . LEU A 1 93 ? 19.189 2.059 -28.205 1.00 98.19 93 LEU A C 1
ATOM 763 O O . LEU A 1 93 ? 19.742 1.804 -29.274 1.00 98.19 93 LEU A O 1
ATOM 767 N N . ALA A 1 94 ? 19.825 2.675 -27.208 1.00 98.06 94 ALA A N 1
ATOM 768 C CA . ALA A 1 94 ? 21.211 3.123 -27.308 1.00 98.06 94 ALA A CA 1
ATOM 769 C C . ALA A 1 94 ? 22.171 1.948 -27.545 1.00 98.06 94 ALA A C 1
ATOM 771 O O . ALA A 1 94 ? 23.005 2.005 -28.449 1.00 98.06 94 ALA A O 1
ATOM 772 N N . PHE A 1 95 ? 22.017 0.861 -26.785 1.00 98.00 95 PHE A N 1
ATOM 773 C CA . PHE A 1 95 ? 22.842 -0.336 -26.932 1.00 98.00 95 PHE A CA 1
ATOM 774 C C . PHE A 1 95 ? 22.710 -0.954 -28.331 1.00 98.00 95 PHE A C 1
ATOM 776 O O . PHE A 1 95 ? 23.717 -1.245 -28.976 1.00 98.00 95 PHE A O 1
ATOM 783 N N . SER A 1 96 ? 21.482 -1.080 -28.844 1.00 97.81 96 SER A N 1
ATOM 784 C CA . SER A 1 96 ? 21.235 -1.582 -30.200 1.00 97.81 96 SER A CA 1
ATOM 785 C C . SER A 1 96 ? 21.854 -0.679 -31.273 1.00 97.81 96 SER A C 1
ATOM 787 O O . SER A 1 96 ? 22.473 -1.179 -32.210 1.00 97.81 96 SER A O 1
ATOM 789 N N . GLY A 1 97 ? 21.782 0.647 -31.108 1.00 97.00 97 GLY A N 1
ATOM 790 C CA . GLY A 1 97 ? 22.404 1.604 -32.023 1.00 97.00 97 GLY A CA 1
ATOM 791 C C . GLY A 1 97 ? 23.928 1.475 -32.065 1.00 97.00 97 GLY A C 1
ATOM 792 O O . GLY A 1 97 ? 24.514 1.461 -33.147 1.00 97.00 97 GLY A O 1
ATOM 793 N N . VAL A 1 98 ? 24.572 1.310 -30.904 1.00 97.38 98 VAL A N 1
ATOM 794 C CA . VAL A 1 98 ? 26.024 1.072 -30.812 1.00 97.38 98 VAL A CA 1
ATOM 795 C C . VAL A 1 98 ? 26.405 -0.259 -31.461 1.00 97.38 98 VAL A C 1
ATOM 797 O O . VAL A 1 98 ? 27.378 -0.311 -32.214 1.00 97.38 98 VAL A O 1
ATOM 800 N N . TYR A 1 99 ? 25.629 -1.317 -31.219 1.00 97.00 99 TYR A N 1
ATOM 801 C CA . TYR A 1 99 ? 25.849 -2.628 -31.829 1.00 97.00 99 TYR A CA 1
ATOM 802 C C . TYR A 1 99 ? 25.766 -2.570 -33.362 1.00 97.00 99 TYR A C 1
ATOM 804 O O . TYR A 1 99 ? 26.668 -3.048 -34.050 1.00 97.00 99 TYR A O 1
ATOM 812 N N . LEU A 1 100 ? 24.733 -1.920 -33.907 1.00 96.81 100 LEU A N 1
ATOM 813 C CA . LEU A 1 100 ? 24.572 -1.736 -35.352 1.00 96.81 100 LEU A CA 1
ATOM 814 C C . LEU A 1 100 ? 25.697 -0.888 -35.956 1.00 96.81 100 LEU A C 1
ATOM 816 O O . LEU A 1 100 ? 26.192 -1.198 -37.040 1.00 96.81 100 LEU A O 1
ATOM 820 N N . TRP A 1 101 ? 26.127 0.168 -35.261 1.00 96.88 101 TRP A N 1
ATOM 821 C CA . TRP A 1 101 ? 27.259 0.982 -35.698 1.00 96.88 101 TRP A CA 1
ATOM 822 C C . TRP A 1 101 ? 28.560 0.175 -35.746 1.00 96.88 101 TRP A C 1
ATOM 824 O O . TRP A 1 101 ? 29.278 0.247 -36.745 1.00 96.88 101 TRP A O 1
ATOM 834 N N . TRP A 1 102 ? 28.843 -0.624 -34.710 1.00 97.06 102 TRP A N 1
ATOM 835 C CA . TRP A 1 102 ? 29.998 -1.524 -34.694 1.00 97.06 102 TRP A CA 1
ATOM 836 C C . TRP A 1 102 ? 29.927 -2.472 -35.886 1.00 97.06 102 TRP A C 1
ATOM 838 O O . TRP A 1 102 ? 30.869 -2.520 -36.679 1.00 97.06 102 TRP A O 1
ATOM 848 N N . HIS A 1 103 ? 28.808 -3.182 -36.041 1.00 95.50 103 HIS A N 1
ATOM 849 C CA . HIS A 1 103 ? 28.612 -4.140 -37.125 1.00 95.50 103 HIS A CA 1
ATOM 850 C C . HIS A 1 103 ? 28.814 -3.495 -38.502 1.00 95.50 103 HIS A C 1
ATOM 852 O O . HIS A 1 103 ? 29.375 -4.113 -39.394 1.00 95.50 103 HIS A O 1
ATOM 858 N N . ARG A 1 104 ? 28.403 -2.238 -38.696 1.00 94.94 104 ARG A N 1
ATOM 859 C CA . ARG A 1 104 ? 28.593 -1.522 -39.966 1.00 94.94 104 ARG A CA 1
ATOM 860 C C . ARG A 1 104 ? 30.032 -1.049 -40.209 1.00 94.94 104 ARG A C 1
ATOM 862 O O . ARG A 1 104 ? 30.375 -0.769 -41.352 1.00 94.94 104 ARG A O 1
ATOM 869 N N . LYS A 1 105 ? 30.848 -0.898 -39.162 1.00 95.12 105 LYS A N 1
ATOM 870 C CA . LYS A 1 105 ? 32.238 -0.421 -39.262 1.00 95.12 105 LYS A CA 1
ATOM 871 C C . LYS A 1 105 ? 33.259 -1.554 -39.386 1.00 95.12 105 LYS A C 1
ATOM 873 O O . LYS A 1 105 ? 34.268 -1.368 -40.059 1.00 95.12 105 LYS A O 1
ATOM 878 N N . TYR A 1 106 ? 33.033 -2.661 -38.683 1.00 92.44 106 TYR A N 1
ATOM 879 C CA . TYR A 1 106 ? 33.987 -3.773 -38.573 1.00 92.44 106 TYR A CA 1
ATOM 880 C C . TYR A 1 106 ? 33.456 -5.104 -39.118 1.00 92.44 106 TYR A C 1
ATOM 882 O O . TYR A 1 106 ? 34.182 -6.096 -39.065 1.00 92.44 106 TYR A O 1
ATOM 890 N N . GLY A 1 107 ? 32.203 -5.136 -39.571 1.00 73.75 107 GLY A N 1
ATOM 891 C CA . GLY A 1 107 ? 31.623 -6.249 -40.322 1.00 73.75 107 GLY A CA 1
ATOM 892 C C . GLY A 1 107 ? 31.618 -5.995 -41.820 1.00 73.75 107 GLY A C 1
ATOM 893 O O . GLY A 1 107 ? 31.957 -4.864 -42.239 1.00 73.75 107 GLY A O 1
#